Protein AF-A0A522UN21-F1 (afdb_monomer)

Solvent-accessible surface area (backbone atoms only — not comparable to full-atom values): 2610 Å² total; per-residue (Å²): 121,53,76,47,50,18,28,62,86,79,66,45,75,55,94,50,81,83,80,39,97,46,36,28,41,39,38,35,48,73,60,89,93,46,77,50,73,55,72,46,81,100

Structure (mmCIF, N/CA/C/O backbone):
data_AF-A0A522UN21-F1
#
_entry.id   AF-A0A522UN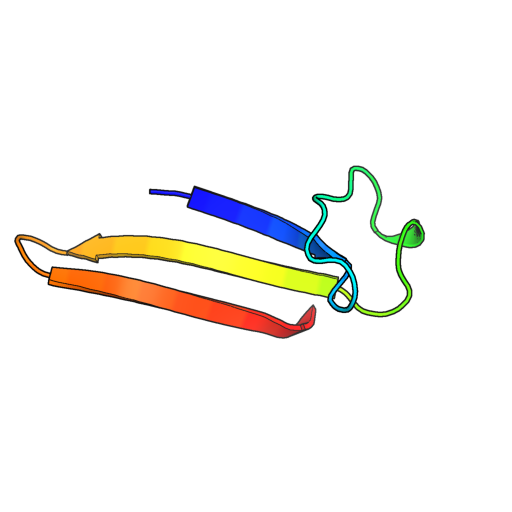21-F1
#
loop_
_atom_site.group_PDB
_atom_site.id
_atom_site.type_symbol
_atom_site.label_atom_id
_atom_site.label_alt_id
_atom_site.label_comp_id
_atom_site.label_asym_id
_atom_site.label_entity_id
_atom_site.label_seq_id
_atom_site.pdbx_PDB_ins_code
_atom_site.Cartn_x
_atom_site.Cartn_y
_atom_site.Cartn_z
_atom_site.occupancy
_atom_site.B_iso_or_equiv
_atom_site.auth_seq_id
_atom_site.auth_comp_id
_atom_site.auth_asym_id
_atom_site.auth_atom_id
_atom_site.pdbx_PDB_model_num
ATOM 1 N N . GLU A 1 1 ? -6.198 10.971 7.668 1.00 87.31 1 GLU A N 1
ATOM 2 C CA . GLU A 1 1 ? -6.411 9.798 6.789 1.00 87.31 1 GLU A CA 1
ATOM 3 C C . GLU A 1 1 ? -5.549 9.952 5.539 1.00 87.31 1 GLU A C 1
ATOM 5 O O . GLU A 1 1 ? -5.132 11.078 5.288 1.00 87.31 1 G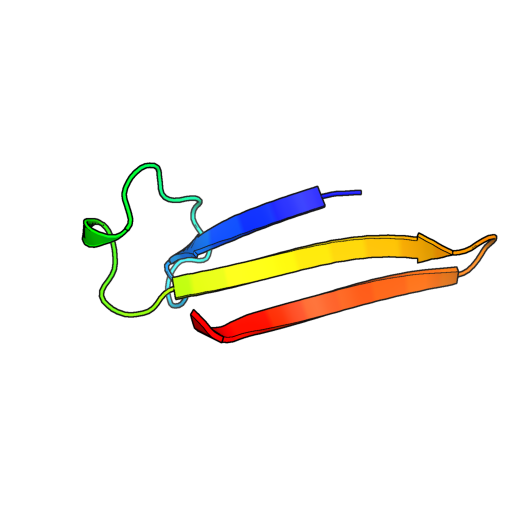LU A O 1
ATOM 10 N N . TYR A 1 2 ? -5.247 8.881 4.796 1.00 97.38 2 TYR A N 1
ATOM 11 C CA . TYR A 1 2 ? -4.474 8.981 3.545 1.00 97.38 2 TYR A CA 1
ATOM 12 C C . TYR A 1 2 ? -4.793 7.853 2.555 1.00 97.38 2 TYR A C 1
ATOM 14 O O . TYR A 1 2 ? -5.237 6.776 2.960 1.00 97.38 2 TYR A O 1
ATOM 22 N N . PHE A 1 3 ? -4.517 8.116 1.276 1.00 97.38 3 PHE A N 1
ATOM 23 C CA . PHE A 1 3 ? -4.402 7.130 0.205 1.00 97.38 3 PHE A CA 1
ATOM 24 C C . PHE A 1 3 ? -3.226 7.522 -0.692 1.00 97.38 3 PHE A C 1
ATOM 26 O O . PHE A 1 3 ? -3.243 8.606 -1.272 1.00 97.38 3 PHE A O 1
ATOM 33 N N . GLU A 1 4 ? -2.217 6.661 -0.793 1.00 97.88 4 GLU A N 1
ATOM 34 C CA . GLU A 1 4 ? -1.006 6.925 -1.577 1.00 97.88 4 GLU A CA 1
ATOM 35 C C . GLU A 1 4 ? -0.573 5.673 -2.339 1.00 97.88 4 GLU A C 1
ATOM 37 O O . GLU A 1 4 ? -0.633 4.560 -1.811 1.00 97.88 4 GLU A O 1
ATOM 42 N N . ILE A 1 5 ? -0.114 5.862 -3.577 1.00 98.25 5 ILE A N 1
ATOM 43 C CA . ILE A 1 5 ? 0.594 4.828 -4.333 1.00 98.25 5 ILE A CA 1
ATO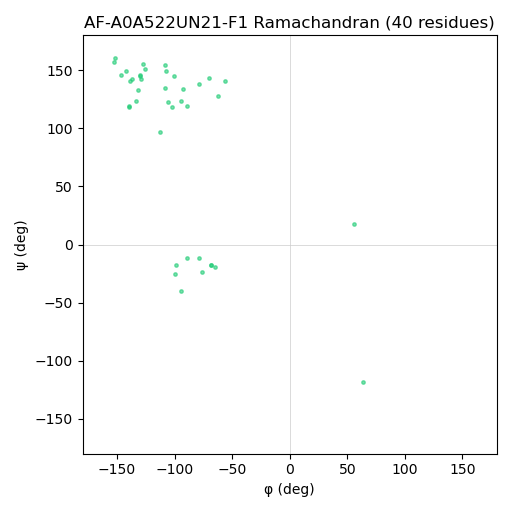M 44 C C . ILE A 1 5 ? 2.085 5.054 -4.122 1.00 98.25 5 ILE A C 1
ATOM 46 O O . ILE A 1 5 ? 2.606 6.136 -4.394 1.00 98.25 5 ILE A O 1
ATOM 50 N N . VAL A 1 6 ? 2.766 4.027 -3.630 1.00 98.44 6 VAL A N 1
ATOM 51 C CA . VAL A 1 6 ? 4.175 4.094 -3.251 1.00 98.44 6 VAL A CA 1
ATOM 52 C C . VAL A 1 6 ? 4.975 2.983 -3.916 1.00 98.44 6 VAL A C 1
ATOM 54 O O . VAL A 1 6 ? 4.451 1.911 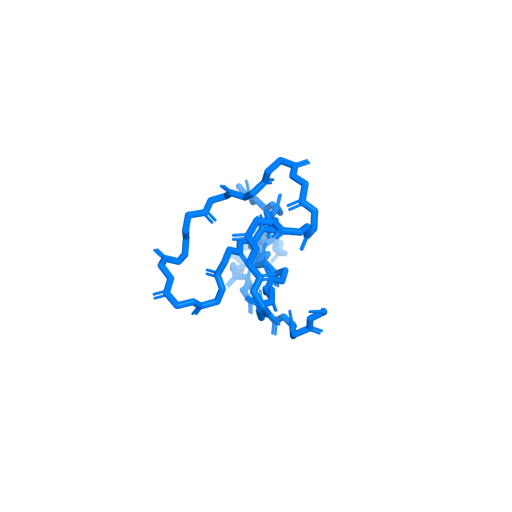-4.238 1.00 98.44 6 VAL A O 1
ATOM 57 N N . ASN A 1 7 ? 6.276 3.211 -4.072 1.00 98.31 7 ASN A N 1
ATOM 58 C CA . ASN A 1 7 ? 7.217 2.133 -4.348 1.00 98.31 7 ASN A CA 1
ATOM 59 C C . ASN A 1 7 ? 7.202 1.151 -3.163 1.00 98.31 7 ASN A C 1
ATOM 61 O O . ASN A 1 7 ? 7.365 1.552 -2.013 1.00 98.31 7 ASN A O 1
ATOM 65 N N . SER A 1 8 ? 7.019 -0.142 -3.428 1.00 97.75 8 SER A N 1
ATOM 66 C CA . SER A 1 8 ? 6.864 -1.147 -2.366 1.00 97.75 8 SER A CA 1
ATOM 67 C C . SER A 1 8 ? 8.123 -1.412 -1.528 1.00 97.75 8 SER A C 1
ATOM 69 O O . SER A 1 8 ? 8.008 -1.983 -0.447 1.00 97.75 8 SER A O 1
ATOM 71 N N . GLU A 1 9 ? 9.306 -1.024 -2.010 1.00 97.38 9 GLU A N 1
ATOM 72 C CA . GLU A 1 9 ? 10.584 -1.228 -1.317 1.00 97.38 9 GLU A CA 1
ATOM 73 C C . GLU A 1 9 ? 10.975 -0.001 -0.489 1.00 97.38 9 GLU A C 1
ATOM 75 O O . GLU A 1 9 ? 11.464 -0.144 0.629 1.00 97.38 9 GLU A O 1
ATOM 80 N N . THR A 1 10 ? 10.744 1.206 -1.016 1.00 97.88 10 THR A N 1
ATOM 81 C CA . THR A 1 10 ? 11.149 2.460 -0.356 1.00 97.88 10 THR A CA 1
ATOM 82 C C . THR A 1 10 ? 10.016 3.150 0.399 1.00 97.88 10 THR A C 1
ATOM 84 O O . THR A 1 10 ? 10.285 4.018 1.225 1.00 97.88 10 THR A O 1
ATOM 87 N N . LEU A 1 11 ? 8.759 2.790 0.112 1.00 97.69 11 LEU A N 1
ATOM 88 C CA . LEU A 1 11 ? 7.537 3.453 0.586 1.00 97.69 11 LEU A CA 1
ATOM 89 C C . LEU A 1 11 ? 7.463 4.950 0.254 1.00 97.69 11 LEU A C 1
ATOM 91 O O . LEU A 1 11 ? 6.659 5.677 0.832 1.00 97.69 11 LEU A O 1
ATOM 95 N N . LEU A 1 12 ? 8.273 5.408 -0.701 1.00 98.19 12 LEU A N 1
ATOM 96 C CA . LEU A 1 12 ? 8.175 6.762 -1.223 1.00 98.19 12 LEU A CA 1
ATOM 97 C C . LEU A 1 12 ? 7.012 6.843 -2.222 1.00 98.19 12 LEU A C 1
ATOM 99 O O . LEU A 1 12 ? 6.866 5.924 -3.041 1.00 98.19 12 LEU A O 1
ATOM 103 N N . PRO A 1 13 ? 6.207 7.921 -2.186 1.00 97.88 13 PRO A N 1
ATOM 104 C CA . PRO A 1 13 ? 5.196 8.180 -3.201 1.00 97.88 13 PRO A CA 1
ATOM 105 C C . PRO A 1 13 ? 5.815 8.226 -4.595 1.00 97.88 13 PRO A C 1
ATOM 107 O O . PRO A 1 13 ? 6.899 8.782 -4.773 1.00 97.88 13 PRO A O 1
ATOM 110 N N . VAL A 1 14 ? 5.109 7.668 -5.574 1.00 97.81 14 VAL A N 1
ATOM 111 C CA . VAL A 1 14 ? 5.480 7.759 -6.993 1.00 97.81 14 VAL A CA 1
ATOM 112 C C . VAL A 1 14 ? 4.530 8.704 -7.720 1.00 97.81 14 VAL A C 1
ATOM 114 O O . VAL A 1 14 ? 3.358 8.806 -7.352 1.00 97.81 14 VAL A O 1
ATOM 117 N N . GLN A 1 15 ? 5.016 9.391 -8.753 1.00 96.88 15 GLN A N 1
ATOM 118 C CA . GLN A 1 15 ? 4.181 10.244 -9.610 1.00 96.88 15 GLN A CA 1
ATOM 119 C C . GLN A 1 15 ? 3.797 9.536 -10.919 1.00 96.88 15 GLN A C 1
ATOM 121 O O . GLN A 1 15 ? 2.748 9.821 -11.495 1.00 96.88 15 GLN A O 1
ATOM 126 N N . ASP A 1 16 ? 4.604 8.566 -11.353 1.00 96.12 16 ASP A N 1
ATOM 127 C CA . ASP A 1 16 ? 4.351 7.678 -12.48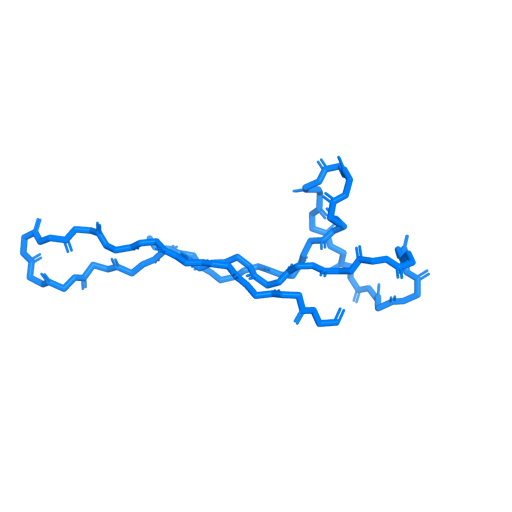5 1.00 96.12 16 ASP A CA 1
ATOM 128 C C . ASP A 1 16 ? 4.561 6.205 -12.093 1.00 96.12 16 ASP A C 1
ATOM 130 O O . ASP A 1 16 ? 5.454 5.845 -11.323 1.00 96.12 16 ASP A O 1
ATOM 134 N N . TRP A 1 17 ? 3.750 5.313 -12.662 1.00 94.19 17 TRP A N 1
ATOM 135 C CA . TRP A 1 17 ? 3.784 3.878 -12.365 1.00 94.19 17 TRP A CA 1
ATOM 136 C C . TRP A 1 17 ? 5.102 3.211 -12.789 1.00 94.19 17 TRP A C 1
ATOM 138 O O . TRP A 1 17 ? 5.440 2.138 -12.297 1.00 94.19 17 TRP A O 1
ATOM 148 N N . LYS A 1 18 ? 5.867 3.837 -13.689 1.00 95.62 18 LYS A N 1
ATOM 149 C CA . LYS A 1 18 ? 7.167 3.346 -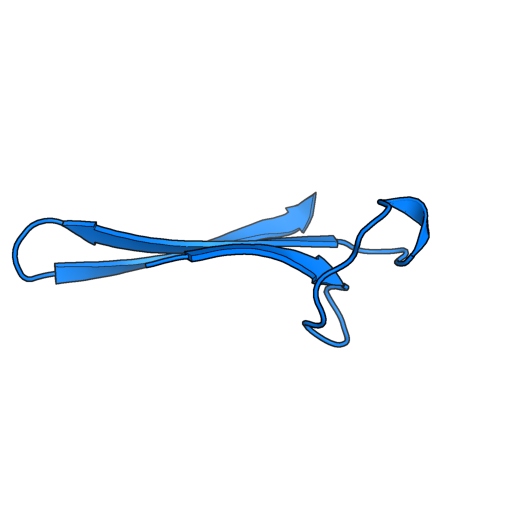14.166 1.00 95.62 18 LYS A CA 1
ATOM 150 C C . LYS A 1 18 ? 8.314 3.617 -13.193 1.00 95.62 18 LYS A C 1
ATOM 152 O O . LYS A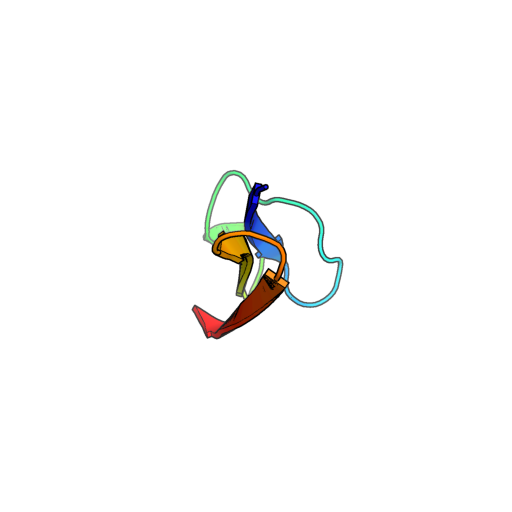 1 18 ? 9.395 3.064 -13.387 1.00 95.62 18 LYS A O 1
ATOM 157 N N . GLU A 1 19 ? 8.109 4.438 -12.163 1.00 95.12 19 GLU A N 1
ATOM 158 C CA . GLU A 1 19 ? 9.148 4.777 -11.178 1.00 95.12 19 GLU A CA 1
ATOM 159 C C . GLU A 1 19 ? 9.547 3.589 -10.287 1.00 95.12 19 GLU A C 1
ATOM 161 O O . GLU A 1 19 ? 10.618 3.599 -9.677 1.00 95.12 19 GLU A O 1
ATOM 166 N N . ALA A 1 20 ? 8.723 2.539 -10.222 1.00 96.25 20 ALA A N 1
ATOM 167 C CA . ALA A 1 20 ? 9.003 1.341 -9.444 1.00 96.25 20 ALA A CA 1
ATOM 168 C C . ALA A 1 20 ? 8.541 0.071 -10.163 1.00 96.25 20 ALA A C 1
ATOM 170 O O . ALA A 1 20 ? 7.536 0.052 -10.862 1.00 96.25 20 ALA A O 1
ATOM 171 N N . LYS A 1 21 ? 9.246 -1.041 -9.927 1.00 95.00 21 LYS A N 1
ATOM 172 C CA . LYS A 1 21 ? 8.847 -2.361 -10.454 1.00 95.00 21 LYS A CA 1
ATOM 173 C C . LYS A 1 21 ? 7.683 -2.992 -9.694 1.00 95.00 21 LYS A C 1
ATOM 175 O O . LYS A 1 21 ? 7.045 -3.906 -10.203 1.00 95.00 21 LYS A O 1
ATOM 180 N N . LYS A 1 22 ? 7.488 -2.581 -8.444 1.00 97.25 22 LYS A N 1
ATOM 181 C CA . LYS A 1 22 ? 6.493 -3.130 -7.529 1.00 97.25 22 LYS A CA 1
ATOM 182 C C . LYS A 1 22 ? 5.877 -1.972 -6.767 1.00 97.25 22 LYS A C 1
ATOM 184 O O . LYS A 1 22 ? 6.593 -1.273 -6.041 1.00 97.25 22 LYS A O 1
ATOM 189 N N . LEU A 1 23 ? 4.577 -1.790 -6.932 1.00 98.31 23 LEU A N 1
ATOM 190 C CA . LEU A 1 23 ? 3.824 -0.718 -6.306 1.00 98.31 23 LEU A CA 1
ATOM 191 C C . LEU A 1 23 ? 2.928 -1.271 -5.199 1.00 98.31 23 LEU A C 1
ATOM 193 O O . LEU A 1 23 ? 2.557 -2.448 -5.170 1.00 98.31 23 LEU A O 1
ATOM 197 N N . ARG A 1 24 ? 2.611 -0.401 -4.247 1.00 98.38 24 ARG A N 1
ATOM 198 C CA . ARG A 1 24 ? 1.628 -0.645 -3.193 1.00 98.38 24 ARG A CA 1
ATOM 199 C C . ARG A 1 24 ? 0.707 0.556 -3.118 1.00 98.38 24 ARG A C 1
ATOM 201 O O . ARG A 1 24 ? 1.184 1.685 -3.066 1.00 98.38 24 ARG A O 1
ATOM 208 N N . ALA A 1 25 ? -0.594 0.310 -3.070 1.00 98.19 25 ALA A N 1
ATOM 209 C CA . ALA A 1 25 ? -1.549 1.311 -2.627 1.00 98.19 25 ALA A CA 1
ATOM 210 C C . ALA A 1 25 ? -1.712 1.172 -1.112 1.00 98.19 25 ALA A C 1
ATOM 212 O O . ALA A 1 25 ? -2.120 0.112 -0.637 1.00 98.19 25 ALA A O 1
ATOM 213 N N . CYS A 1 26 ? -1.383 2.219 -0.362 1.00 98.50 26 CYS A N 1
ATOM 214 C CA . CYS A 1 26 ? -1.500 2.267 1.092 1.00 98.50 26 CYS A CA 1
ATOM 215 C C . CYS A 1 26 ? -2.657 3.185 1.481 1.00 98.50 26 CYS A C 1
ATOM 217 O O . CYS A 1 26 ? -2.774 4.295 0.959 1.00 98.50 26 CYS A O 1
ATOM 219 N N . MET A 1 27 ? -3.494 2.745 2.422 1.00 98.38 27 MET A N 1
ATOM 22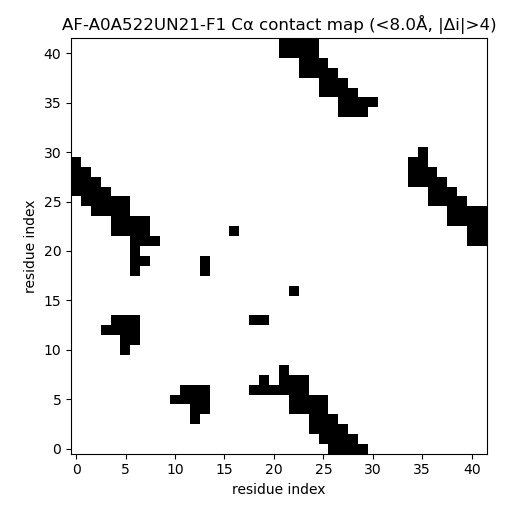0 C CA . MET A 1 27 ? -4.662 3.500 2.862 1.00 98.38 27 MET A CA 1
ATOM 221 C C . MET A 1 27 ? -4.817 3.474 4.380 1.00 98.38 27 MET A C 1
ATOM 223 O O . MET A 1 27 ? -4.622 2.450 5.037 1.00 98.38 27 MET A O 1
ATOM 227 N N . ALA A 1 28 ? -5.247 4.602 4.937 1.00 98.38 28 ALA A N 1
ATOM 228 C CA . ALA A 1 28 ? -5.710 4.688 6.312 1.00 98.38 28 ALA A CA 1
ATOM 229 C C . ALA A 1 28 ? -7.021 5.469 6.383 1.00 98.38 28 ALA A C 1
ATOM 231 O O . ALA A 1 28 ? -7.059 6.642 6.005 1.00 98.38 28 ALA A O 1
ATOM 232 N N . VAL A 1 29 ? -8.058 4.842 6.942 1.00 98.00 29 VAL A N 1
ATOM 233 C CA . VAL A 1 29 ? -9.401 5.419 7.100 1.00 98.00 29 VAL A CA 1
ATOM 234 C C . VAL A 1 29 ? -9.861 5.354 8.552 1.00 98.00 29 VAL A C 1
ATOM 236 O O . VAL A 1 29 ? -9.473 4.462 9.310 1.00 98.00 29 VAL A O 1
ATOM 239 N N . LYS A 1 30 ? -10.701 6.303 8.962 1.00 98.06 30 LYS A N 1
ATOM 240 C CA . LYS A 1 30 ? -11.329 6.299 10.282 1.00 98.06 30 LYS A CA 1
ATOM 241 C C . LYS A 1 30 ? -12.802 5.915 10.149 1.00 98.06 30 LYS A C 1
ATOM 243 O O . LYS A 1 30 ? -13.555 6.573 9.441 1.00 98.06 30 LYS A O 1
ATOM 248 N N . VAL A 1 31 ? -13.213 4.861 10.849 1.00 97.69 31 VAL A N 1
ATOM 249 C CA . VAL A 1 31 ? -14.603 4.398 10.936 1.00 97.69 31 VAL A CA 1
ATOM 250 C C . VAL A 1 31 ? -15.079 4.619 12.370 1.00 97.69 31 VAL A C 1
ATOM 252 O O . VAL A 1 31 ? -14.790 3.838 13.278 1.00 97.69 31 VAL A O 1
ATOM 255 N N . GLY A 1 32 ? -15.763 5.742 12.596 1.00 96.38 32 GLY A N 1
ATOM 256 C CA . GLY A 1 32 ? -16.152 6.177 13.939 1.00 96.38 32 GLY A CA 1
ATOM 257 C C . GLY A 1 32 ? -14.930 6.469 14.816 1.00 96.38 32 GLY A C 1
ATOM 258 O O . GLY A 1 32 ? -14.137 7.360 14.512 1.00 96.38 32 GLY A O 1
ATOM 259 N N . SER A 1 33 ? -14.775 5.729 15.916 1.00 97.62 33 SER A N 1
ATOM 260 C CA . SER A 1 33 ? -13.604 5.808 16.805 1.00 97.62 33 SER A CA 1
ATOM 261 C C . SER A 1 33 ? -12.463 4.867 16.404 1.00 97.62 33 SER A C 1
ATOM 263 O O . SER A 1 33 ? -11.357 5.007 16.924 1.00 97.62 33 SER A O 1
ATOM 265 N N . VAL A 1 34 ? -12.704 3.933 15.481 1.00 97.62 34 VAL A N 1
ATOM 266 C CA . VAL A 1 34 ? -11.726 2.926 15.062 1.00 97.62 34 VAL A CA 1
ATOM 267 C C . VAL A 1 34 ? -10.959 3.431 13.846 1.00 97.62 34 VAL A C 1
ATOM 269 O O . VAL A 1 34 ? -11.545 3.930 12.887 1.00 97.62 34 VAL A O 1
ATOM 272 N N . ARG A 1 35 ? -9.631 3.294 13.864 1.00 98.31 35 ARG A N 1
ATOM 273 C CA . ARG A 1 35 ? -8.778 3.586 12.708 1.00 98.31 35 ARG A CA 1
ATOM 274 C C . ARG A 1 35 ? -8.365 2.280 12.044 1.00 98.31 35 ARG A C 1
ATOM 276 O O . ARG A 1 35 ? -7.691 1.467 12.669 1.00 98.31 35 ARG A O 1
ATOM 283 N N . LEU A 1 36 ? -8.753 2.115 10.787 1.00 98.50 36 LEU A N 1
ATOM 284 C CA . LEU A 1 36 ? -8.396 0.971 9.957 1.00 98.50 36 LEU A CA 1
ATOM 285 C C . LEU A 1 36 ? -7.258 1.365 9.014 1.00 98.50 36 LEU A C 1
ATOM 287 O O . LEU A 1 36 ? -7.179 2.507 8.552 1.00 98.50 36 LEU A O 1
ATOM 291 N N . ILE A 1 37 ? -6.373 0.413 8.746 1.00 98.38 37 ILE A N 1
ATOM 292 C CA . ILE A 1 37 ? -5.312 0.538 7.749 1.00 98.38 37 ILE A CA 1
ATOM 293 C C . ILE A 1 37 ? -5.347 -0.690 6.854 1.00 98.38 37 ILE A C 1
ATOM 295 O O . ILE A 1 37 ? -5.643 -1.783 7.334 1.00 98.38 37 ILE A O 1
ATOM 299 N N . ASP A 1 38 ? -5.030 -0.502 5.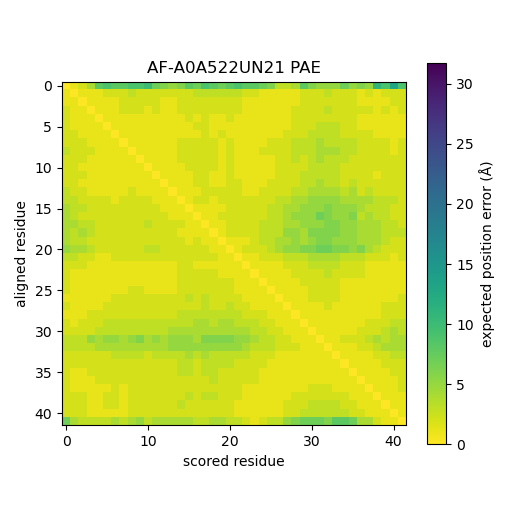581 1.00 98.50 38 ASP A N 1
ATOM 300 C CA . ASP A 1 38 ? -4.835 -1.602 4.645 1.00 98.50 38 ASP A CA 1
ATOM 301 C C . ASP A 1 38 ? -3.850 -1.196 3.542 1.00 98.50 38 ASP A C 1
ATOM 303 O O . ASP A 1 38 ? -3.587 -0.009 3.319 1.00 98.50 38 ASP A O 1
ATOM 307 N N . ASN A 1 39 ? -3.277 -2.185 2.862 1.00 98.00 39 ASN A N 1
ATOM 308 C CA . ASN A 1 39 ? -2.491 -1.977 1.658 1.00 98.00 39 ASN A CA 1
ATOM 309 C C . ASN A 1 39 ? -2.646 -3.143 0.681 1.00 98.00 39 ASN A C 1
ATOM 311 O O . ASN A 1 39 ? -2.702 -4.305 1.080 1.00 98.00 39 ASN A O 1
ATOM 315 N N . VAL A 1 40 ? -2.619 -2.838 -0.614 1.00 98.12 40 VAL A N 1
ATOM 316 C CA . VAL A 1 40 ? -2.738 -3.841 -1.680 1.00 98.12 40 VAL A CA 1
ATOM 317 C C . VAL A 1 40 ? -1.619 -3.682 -2.710 1.00 98.12 40 VAL A C 1
ATOM 319 O O . VAL A 1 40 ? -1.210 -2.551 -2.991 1.00 98.12 40 VAL A O 1
ATOM 322 N N . PRO A 1 41 ? -1.069 -4.788 -3.248 1.00 97.44 41 PRO A N 1
ATOM 323 C CA . PRO A 1 41 ? -0.155 -4.710 -4.379 1.00 97.44 41 PRO A CA 1
ATOM 324 C C . PRO A 1 41 ? -0.935 -4.304 -5.633 1.00 97.44 41 PRO A C 1
ATOM 326 O O . PRO A 1 41 ? -2.074 -4.741 -5.813 1.00 97.44 41 PRO A O 1
ATOM 329 N N . ILE A 1 42 ? -0.309 -3.496 -6.485 1.00 92.56 42 ILE A N 1
ATOM 330 C CA . ILE A 1 42 ? -0.842 -3.043 -7.778 1.00 92.56 42 ILE A CA 1
ATOM 331 C C . ILE A 1 42 ? 0.252 -3.041 -8.842 1.00 92.56 42 ILE A C 1
ATOM 333 O O . ILE A 1 42 ? 1.447 -2.970 -8.461 1.00 92.56 42 ILE A O 1
#

Radius of gyration: 11.55 Å; Cα contacts (8 Å, |Δi|>4): 76; chains: 1; bounding box: 27×15×31 Å

Secondary structure (DSSP, 8-state):
-EEEEEETTT--B-SSGGG-SSEEEEEEEEETTEEEEEEEE-

Foldseek 3Di:
DDWAKAAPPPRHGDPDPVVHPKIKIWDWDDDDPDIDIDIDID

Mean predicted aligned error: 2.14 Å

pLDDT: mean 97.17, std 2.0, range [87.31, 98.5]

Sequence (42 aa):
EYFEIVNSETLLPVQDWKEAKKLRACMAVKVGSVRLIDNVPI

Nearest PDB structures (foldseek):
  1iho-assembly1_B  TM=7.457E-01  e=1.024E-01  Escherichia coli
  6e7m-assembly1_A  TM=5.502E-01  e=6.114E+00  Homo sapiens
  6e6l-assembly1_A-2  TM=5.099E-01  e=7.834E+00  Homo sapiens